Protein AF-A0A6N3DCJ9-F1 (afdb_monomer)

pLDDT: mean 93.28, std 9.02, range [49.03, 98.38]

Structure (mmCIF, N/CA/C/O backbone):
data_AF-A0A6N3DCJ9-F1
#
_entry.id   AF-A0A6N3DCJ9-F1
#
loop_
_atom_site.group_PDB
_atom_site.id
_atom_site.type_symbol
_atom_site.label_atom_id
_atom_site.label_alt_id
_atom_site.label_comp_id
_atom_site.label_asym_id
_atom_site.label_entity_id
_atom_site.label_seq_id
_atom_site.pdbx_PDB_ins_code
_atom_site.Cartn_x
_atom_site.Cartn_y
_atom_site.Cartn_z
_atom_site.occupancy
_atom_site.B_iso_or_equiv
_atom_site.auth_seq_id
_atom_site.auth_comp_id
_atom_site.auth_asym_id
_atom_site.auth_atom_id
_atom_site.pdbx_PDB_model_num
ATOM 1 N N . MET A 1 1 ? -47.185 6.872 58.550 1.00 67.00 1 MET A N 1
ATOM 2 C CA . MET A 1 1 ? -45.856 7.392 58.948 1.00 67.00 1 MET A CA 1
ATOM 3 C C . MET A 1 1 ? -44.742 6.360 58.768 1.00 67.00 1 MET A C 1
ATOM 5 O O . MET A 1 1 ? -44.148 6.366 57.705 1.00 67.00 1 MET A O 1
ATOM 9 N N . ALA A 1 2 ? -44.463 5.439 59.704 1.00 82.06 2 ALA A N 1
ATOM 10 C CA . ALA A 1 2 ? -43.315 4.518 59.557 1.00 82.06 2 ALA A CA 1
ATOM 11 C C . ALA A 1 2 ? -43.425 3.559 58.350 1.00 82.06 2 ALA A C 1
ATOM 13 O O . ALA A 1 2 ? -42.453 3.342 57.636 1.00 82.06 2 ALA A O 1
ATOM 14 N N . LEU A 1 3 ? -44.626 3.034 58.084 1.00 85.25 3 LEU A N 1
ATOM 15 C CA . LEU A 1 3 ? -44.875 2.132 56.952 1.00 85.25 3 LEU A CA 1
ATOM 16 C C . LEU A 1 3 ? -44.762 2.839 55.585 1.00 85.25 3 LEU A C 1
ATOM 18 O O . LEU A 1 3 ? -44.335 2.237 54.607 1.00 85.25 3 LEU A O 1
ATOM 22 N N . GLU A 1 4 ? -45.135 4.120 55.518 1.00 88.69 4 GLU A N 1
ATOM 23 C CA . GLU A 1 4 ? -44.999 4.939 54.303 1.00 88.69 4 GLU A CA 1
ATOM 24 C C . GLU A 1 4 ? -43.535 5.249 54.009 1.00 88.69 4 GLU A C 1
ATOM 26 O O . GLU A 1 4 ? -43.112 5.080 52.873 1.00 88.69 4 GLU A O 1
ATOM 31 N N . ALA A 1 5 ? -42.753 5.601 55.035 1.00 89.88 5 ALA A N 1
ATOM 32 C CA . ALA A 1 5 ? -41.320 5.835 54.889 1.00 89.88 5 ALA A CA 1
ATOM 33 C C . ALA A 1 5 ? -40.586 4.581 54.378 1.00 89.88 5 ALA A C 1
ATOM 35 O O . ALA A 1 5 ? -39.752 4.674 53.484 1.00 89.88 5 ALA A O 1
ATOM 36 N N . ILE A 1 6 ? -40.941 3.394 54.883 1.00 91.31 6 ILE A N 1
ATOM 37 C CA . ILE A 1 6 ? -40.380 2.119 54.403 1.00 91.31 6 ILE A CA 1
ATOM 38 C C . ILE A 1 6 ? -40.750 1.864 52.933 1.00 91.31 6 ILE A C 1
ATOM 40 O O . ILE A 1 6 ? -39.902 1.447 52.147 1.00 91.31 6 ILE A O 1
ATOM 44 N N . ASN A 1 7 ? -41.996 2.139 52.537 1.00 93.12 7 ASN A N 1
ATOM 45 C CA . ASN A 1 7 ? -42.428 1.979 51.146 1.00 93.12 7 ASN A CA 1
ATOM 46 C C . ASN A 1 7 ? -41.767 2.991 50.196 1.00 93.12 7 ASN A C 1
ATOM 48 O O . ASN A 1 7 ? -41.489 2.649 49.049 1.00 93.12 7 ASN A O 1
ATOM 52 N N . GLU A 1 8 ? -41.508 4.222 50.643 1.00 94.38 8 GLU A N 1
ATOM 53 C CA . GLU A 1 8 ? -40.744 5.199 49.860 1.00 94.38 8 GLU A CA 1
ATOM 54 C C . GLU A 1 8 ? -39.291 4.770 49.668 1.00 94.38 8 GLU A C 1
ATOM 56 O O . GLU A 1 8 ? -38.794 4.845 48.546 1.00 94.38 8 GLU A O 1
ATOM 61 N N . ILE A 1 9 ? -38.639 4.262 50.721 1.00 93.94 9 ILE A N 1
ATOM 62 C CA . ILE A 1 9 ? -37.274 3.725 50.632 1.00 93.94 9 ILE A CA 1
ATOM 63 C C . ILE A 1 9 ? -37.227 2.587 49.612 1.00 93.94 9 ILE A C 1
ATOM 65 O O . ILE A 1 9 ? -36.418 2.634 48.692 1.00 93.94 9 ILE A O 1
ATOM 69 N N . LYS A 1 10 ? -38.161 1.633 49.695 1.00 95.75 10 LYS A N 1
ATOM 70 C CA . LYS A 1 10 ? -38.212 0.505 48.760 1.00 95.75 10 LYS A CA 1
ATOM 71 C C . LYS A 1 10 ? -38.380 0.950 47.300 1.00 95.75 10 LYS A C 1
ATOM 73 O O . LYS A 1 10 ? -37.703 0.444 46.414 1.00 95.75 10 LYS A O 1
ATOM 78 N N . ARG A 1 11 ? -39.240 1.941 47.040 1.00 95.88 11 ARG A N 1
ATOM 79 C CA . ARG A 1 11 ? -39.413 2.518 45.691 1.00 95.88 11 ARG A CA 1
ATOM 80 C C . ARG A 1 11 ? -38.170 3.256 45.197 1.00 95.88 11 ARG A C 1
ATOM 82 O O . ARG A 1 11 ? -37.926 3.301 43.994 1.00 95.88 11 ARG A O 1
ATOM 89 N N . ALA A 1 12 ? -37.431 3.898 46.099 1.00 96.06 12 ALA A N 1
ATOM 90 C CA . ALA A 1 12 ? -36.182 4.566 45.759 1.00 96.06 12 ALA A CA 1
ATOM 91 C C . ALA A 1 12 ? -35.085 3.548 45.412 1.00 96.06 12 ALA A C 1
ATOM 93 O O . ALA A 1 12 ? -34.354 3.770 44.452 1.00 96.06 12 ALA A O 1
ATOM 94 N N . GLU A 1 13 ? -35.015 2.431 46.140 1.00 95.38 13 GLU A N 1
ATOM 95 C CA . GLU A 1 13 ? -34.107 1.315 45.850 1.00 95.38 13 GLU A CA 1
ATOM 96 C C . GLU A 1 13 ? -34.419 0.676 44.490 1.00 95.38 13 GLU A C 1
ATOM 98 O O . GLU A 1 13 ? -33.522 0.576 43.658 1.00 95.38 13 GLU A O 1
ATOM 103 N N . GLU A 1 14 ? -35.690 0.361 44.211 1.00 96.94 14 GLU A N 1
ATOM 104 C CA . GLU A 1 14 ? -36.120 -0.193 42.915 1.00 96.94 14 GLU A CA 1
ATOM 105 C C . GLU A 1 14 ? -35.749 0.738 41.745 1.00 96.94 14 GLU A C 1
ATOM 107 O O . GLU A 1 14 ? -35.182 0.298 40.747 1.00 96.94 14 GLU A O 1
ATOM 112 N N . LYS A 1 15 ? -35.977 2.052 41.887 1.00 96.94 15 LYS A N 1
ATOM 113 C CA . LYS A 1 15 ? -35.570 3.038 40.870 1.00 96.94 15 LYS A CA 1
ATOM 114 C C . LYS A 1 15 ? -34.059 3.148 40.705 1.00 96.94 15 LYS A C 1
ATOM 116 O O . LYS A 1 15 ? -33.583 3.395 39.599 1.00 96.94 15 LYS A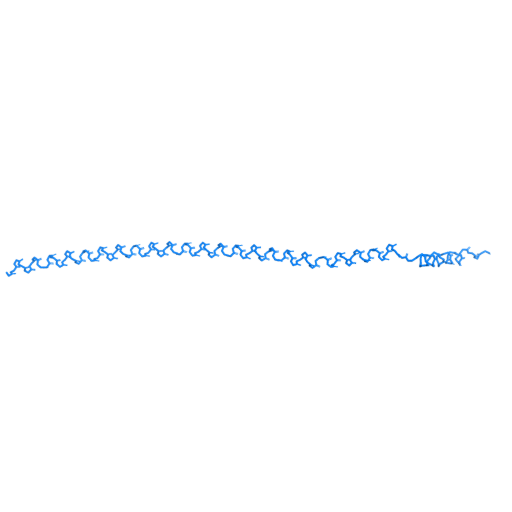 O 1
ATOM 121 N N . ALA A 1 16 ? -33.303 3.053 41.794 1.00 96.81 16 ALA A N 1
ATOM 122 C CA . ALA A 1 16 ? -31.849 3.091 41.722 1.00 96.81 16 ALA A CA 1
ATOM 123 C C . ALA A 1 16 ? -31.315 1.862 40.976 1.00 96.81 16 ALA A C 1
ATOM 125 O O . ALA A 1 16 ? -30.402 1.997 40.164 1.00 96.81 16 ALA A O 1
ATOM 126 N N . GLU A 1 17 ? -31.911 0.694 41.207 1.00 97.19 17 GLU A N 1
ATOM 127 C CA . GLU A 1 17 ? -31.547 -0.544 40.524 1.00 97.19 17 GLU A CA 1
ATOM 128 C C . GLU A 1 17 ? -31.880 -0.485 39.025 1.00 97.19 17 GLU A C 1
ATOM 130 O O . GLU A 1 17 ? -30.991 -0.726 38.208 1.00 97.19 17 GLU A O 1
ATOM 135 N N . GLU A 1 18 ? -33.075 -0.011 38.647 1.00 97.56 18 GLU A N 1
ATOM 136 C CA . GLU A 1 18 ? -33.428 0.247 37.238 1.00 97.56 18 GLU A CA 1
ATOM 137 C C . GLU A 1 18 ? -32.437 1.206 36.555 1.00 97.56 18 GLU A C 1
ATOM 139 O O . GLU A 1 18 ? -31.979 0.954 35.438 1.00 97.56 18 GLU A O 1
ATOM 144 N N . LEU A 1 19 ? -32.045 2.295 37.230 1.00 97.88 19 LEU A N 1
ATOM 145 C CA . LEU A 1 19 ? -31.070 3.247 36.687 1.00 97.88 19 LEU A CA 1
ATOM 146 C C . LEU A 1 19 ? -29.695 2.606 36.457 1.00 97.88 19 LEU A C 1
ATOM 148 O O . LEU A 1 19 ? -29.033 2.912 35.461 1.00 97.88 19 LEU A O 1
ATOM 152 N N . ILE A 1 20 ? -29.254 1.729 37.362 1.00 97.44 20 ILE A N 1
ATOM 153 C CA . ILE A 1 20 ? -27.981 1.011 37.233 1.00 97.44 20 ILE A CA 1
ATOM 154 C C . ILE A 1 20 ? -28.044 0.023 36.064 1.00 97.44 20 ILE A C 1
ATOM 156 O O . ILE A 1 20 ? -27.096 -0.045 35.271 1.00 97.44 20 ILE A O 1
ATOM 160 N N . GLU A 1 21 ? -29.145 -0.714 35.922 1.00 97.50 21 GLU A N 1
ATOM 161 C CA . GLU A 1 21 ? -29.343 -1.648 34.813 1.00 97.50 21 GLU A CA 1
ATOM 162 C C . GLU A 1 21 ? -29.350 -0.926 33.463 1.00 97.50 21 GLU A C 1
ATOM 164 O O . GLU A 1 21 ? -28.602 -1.308 32.556 1.00 97.50 21 GLU A O 1
ATOM 169 N N . GLU A 1 22 ? -30.109 0.167 33.341 1.00 97.56 22 GLU A N 1
ATOM 170 C CA . GLU A 1 22 ? -30.141 0.981 32.126 1.00 97.56 22 GLU A CA 1
ATOM 171 C C . GLU A 1 22 ? -28.768 1.555 31.773 1.00 97.56 22 GLU A C 1
ATOM 173 O O . GLU A 1 22 ? -28.346 1.497 30.613 1.00 97.56 22 GLU A O 1
ATOM 178 N N . ALA A 1 23 ? -28.058 2.122 32.752 1.00 97.69 23 ALA A N 1
ATOM 179 C CA . ALA A 1 23 ? -26.731 2.688 32.533 1.00 97.69 23 ALA A CA 1
ATOM 180 C C . ALA A 1 23 ? -25.743 1.610 32.067 1.00 97.69 23 ALA A C 1
ATOM 182 O O . ALA A 1 23 ? -24.964 1.831 31.136 1.00 97.69 23 ALA A O 1
ATOM 183 N N . THR A 1 24 ? -25.817 0.418 32.660 1.00 97.06 24 THR A N 1
ATOM 184 C CA . THR A 1 24 ? -24.973 -0.724 32.295 1.00 97.06 24 THR A CA 1
ATOM 185 C C . THR A 1 24 ? -25.291 -1.229 30.886 1.00 97.06 24 THR A C 1
ATOM 187 O O . THR A 1 24 ? -24.375 -1.543 30.121 1.00 97.06 24 THR A O 1
ATOM 190 N N . ALA A 1 25 ? -26.571 -1.291 30.510 1.00 97.75 25 ALA A N 1
ATOM 191 C CA . ALA A 1 25 ? -26.994 -1.674 29.166 1.00 97.75 25 ALA A CA 1
ATOM 192 C C . ALA A 1 25 ? -26.508 -0.664 28.114 1.00 97.75 25 ALA A C 1
ATOM 194 O O . ALA A 1 25 ? -25.871 -1.060 27.135 1.00 97.75 25 ALA A O 1
ATOM 195 N N . LYS A 1 26 ? -26.706 0.638 28.364 1.00 98.00 26 LYS A N 1
ATOM 196 C CA . LYS A 1 26 ? -26.231 1.722 27.487 1.00 98.00 26 LYS A CA 1
ATOM 197 C C . LYS A 1 26 ? -24.711 1.698 27.331 1.00 98.00 26 LYS A C 1
ATOM 199 O O . LYS A 1 26 ? -24.213 1.821 26.217 1.00 98.00 26 LYS A O 1
ATOM 204 N N . ALA A 1 27 ? -23.964 1.466 28.410 1.00 97.81 27 ALA A N 1
ATOM 205 C CA . ALA A 1 27 ? -22.508 1.352 28.344 1.00 97.81 27 ALA A CA 1
ATOM 206 C C . ALA A 1 27 ? -22.056 0.186 27.445 1.00 97.81 27 ALA A C 1
ATOM 208 O O . ALA A 1 27 ? -21.165 0.354 26.611 1.00 97.81 27 ALA A O 1
ATOM 209 N N . LYS A 1 28 ? -22.698 -0.985 27.562 1.00 97.94 28 LYS A N 1
ATOM 210 C CA . LYS A 1 28 ? -22.412 -2.143 26.695 1.00 97.94 28 LYS A C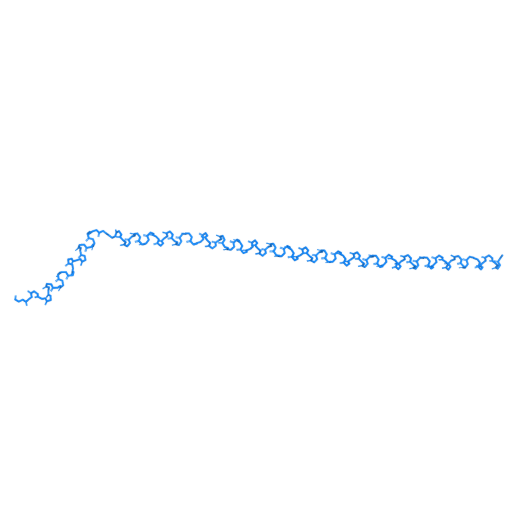A 1
ATOM 211 C C . LYS A 1 28 ? -22.725 -1.849 25.229 1.00 97.94 28 LYS A C 1
ATOM 213 O O . LYS A 1 28 ? -21.946 -2.224 24.355 1.00 97.94 28 LYS A O 1
ATOM 218 N N . GLU A 1 29 ? -23.837 -1.172 24.959 1.00 98.00 29 GLU A N 1
ATOM 219 C CA . GLU A 1 29 ? -24.215 -0.776 23.603 1.00 98.00 29 GLU A CA 1
ATOM 220 C C . GLU A 1 29 ? -23.214 0.217 23.000 1.00 98.00 29 GLU A C 1
ATOM 222 O O . GLU A 1 29 ? -22.757 0.023 21.874 1.00 98.00 29 GLU A O 1
ATOM 227 N N . MET A 1 30 ? -22.799 1.229 23.767 1.00 98.06 30 MET A N 1
ATOM 228 C CA . MET A 1 30 ? -21.782 2.192 23.340 1.00 98.06 30 MET A CA 1
ATOM 229 C C . MET A 1 30 ? -20.466 1.504 22.978 1.00 98.06 30 MET A C 1
ATOM 231 O O . MET A 1 30 ? -19.897 1.798 21.930 1.00 98.06 30 MET A O 1
ATOM 235 N N . LEU A 1 31 ? -20.002 0.559 23.803 1.00 97.75 31 LEU A N 1
ATOM 236 C CA . LEU A 1 31 ? -18.781 -0.203 23.526 1.00 97.75 31 LEU A CA 1
ATOM 237 C C . LEU A 1 31 ? -18.909 -1.045 22.254 1.00 97.75 31 LEU A C 1
ATOM 239 O O . LEU A 1 31 ? -17.998 -1.057 21.429 1.00 97.75 31 LEU A O 1
ATOM 243 N N . LYS A 1 32 ? -20.051 -1.713 22.065 1.00 97.94 32 LYS A N 1
ATOM 244 C CA . LYS A 1 32 ? -20.316 -2.495 20.853 1.00 97.94 32 LYS A CA 1
ATOM 245 C C . LYS A 1 32 ? -20.297 -1.610 19.606 1.00 97.94 32 LYS A C 1
ATOM 247 O O . LYS A 1 32 ? -19.642 -1.955 18.626 1.00 97.94 32 LYS A O 1
ATOM 252 N N . ASN A 1 33 ? -20.983 -0.470 19.650 1.00 97.88 33 ASN A N 1
ATOM 253 C CA . ASN A 1 33 ? -21.056 0.459 18.526 1.00 97.88 33 ASN A CA 1
ATOM 254 C C . ASN A 1 33 ? -19.687 1.073 18.213 1.00 97.88 33 ASN A C 1
ATOM 256 O O . ASN A 1 33 ? -19.318 1.161 17.045 1.00 97.88 33 ASN A O 1
ATOM 260 N N . ALA A 1 34 ? -18.907 1.424 19.239 1.00 98.06 34 ALA A N 1
ATOM 261 C CA . ALA A 1 34 ? -17.540 1.904 19.067 1.00 98.06 34 ALA A CA 1
ATOM 262 C C . ALA A 1 34 ? -16.641 0.845 18.408 1.00 98.06 34 ALA A C 1
ATOM 264 O O . ALA A 1 34 ? -15.864 1.180 17.518 1.00 98.06 34 ALA A O 1
ATOM 265 N N . ASN A 1 35 ? -16.777 -0.431 18.787 1.00 97.44 35 ASN A N 1
ATOM 266 C CA . ASN A 1 35 ? -16.003 -1.507 18.170 1.00 97.44 35 ASN A CA 1
ATOM 267 C C . ASN A 1 35 ? -16.369 -1.699 16.691 1.00 97.44 35 ASN A C 1
ATOM 269 O O . ASN A 1 35 ? -15.482 -1.775 15.849 1.00 97.44 35 ASN A O 1
ATOM 273 N N . ILE A 1 36 ? -17.666 -1.693 16.363 1.00 97.94 36 ILE A N 1
ATOM 274 C CA . ILE A 1 36 ? -18.141 -1.785 14.972 1.00 97.94 36 ILE A CA 1
ATOM 275 C C . ILE A 1 36 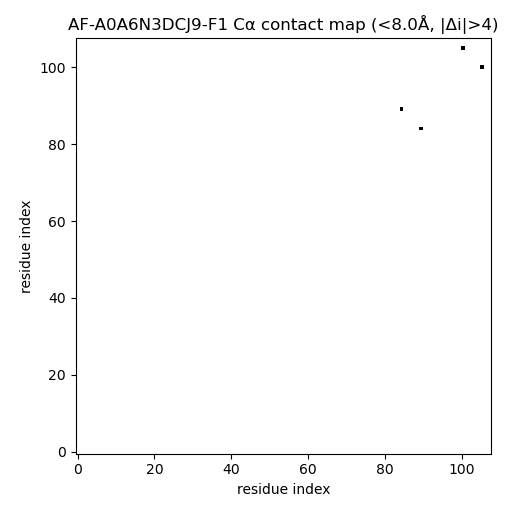? -17.610 -0.613 14.136 1.00 97.94 36 ILE A C 1
ATOM 277 O O . ILE A 1 36 ? -17.098 -0.822 13.041 1.00 97.94 36 ILE A O 1
ATOM 281 N N . GLN A 1 37 ? -17.695 0.616 14.654 1.00 97.88 37 GLN A N 1
ATOM 282 C CA . GLN A 1 37 ? -17.168 1.797 13.963 1.00 97.88 37 GLN A CA 1
ATOM 283 C C . GLN A 1 37 ? -15.654 1.713 13.768 1.00 97.88 37 GLN A C 1
ATOM 285 O O . GLN A 1 37 ? -15.152 2.067 12.706 1.00 97.88 37 GLN A O 1
ATOM 290 N N . SER A 1 38 ? -14.924 1.216 14.768 1.00 97.56 38 SER A N 1
ATOM 291 C CA . SER A 1 38 ? -13.479 1.024 14.665 1.00 97.56 38 SER A CA 1
ATOM 292 C C . SER A 1 38 ? -13.105 0.004 13.587 1.00 97.56 38 SER A C 1
ATOM 294 O O . SER A 1 38 ? -12.146 0.228 12.853 1.00 97.56 38 SER A O 1
ATOM 296 N N . GLU A 1 39 ? -13.825 -1.114 13.493 1.00 97.69 39 GLU A N 1
ATOM 297 C CA . GLU A 1 39 ? -13.584 -2.144 12.474 1.00 97.69 39 GLU A CA 1
ATOM 298 C C . GLU A 1 39 ? -13.910 -1.643 11.060 1.00 97.69 39 GLU A C 1
ATOM 300 O O . GLU A 1 39 ? -13.149 -1.900 10.122 1.00 97.69 39 GLU A O 1
ATOM 305 N N . ASP A 1 40 ? -14.999 -0.888 10.907 1.00 98.06 40 ASP A N 1
ATOM 306 C CA . ASP A 1 40 ? -15.399 -0.281 9.634 1.00 98.06 40 ASP A CA 1
ATOM 307 C C . ASP A 1 40 ? -14.378 0.766 9.158 1.00 98.06 40 ASP A C 1
ATOM 309 O O . ASP A 1 40 ? -13.894 0.704 8.027 1.00 98.06 40 ASP A O 1
ATOM 313 N N . GLU A 1 41 ? -13.961 1.681 10.038 1.00 98.19 41 GLU A N 1
ATOM 314 C CA . GLU A 1 41 ? -12.940 2.683 9.708 1.00 98.19 41 GLU A CA 1
ATOM 315 C C . GLU A 1 41 ? -11.580 2.046 9.412 1.00 98.19 41 GLU A C 1
ATOM 317 O O . GLU A 1 41 ? -10.909 2.430 8.452 1.00 98.19 41 GLU A O 1
ATOM 322 N N . TYR A 1 42 ? -11.185 1.016 10.167 1.00 98.00 42 TYR A N 1
ATOM 323 C CA . TYR A 1 42 ? -9.977 0.255 9.859 1.00 98.00 42 TYR A CA 1
ATOM 324 C C . TYR A 1 42 ? -10.045 -0.363 8.456 1.00 98.00 42 TYR A C 1
ATOM 326 O O . TYR A 1 42 ? -9.106 -0.224 7.668 1.00 98.00 42 TYR A O 1
ATOM 334 N N . SER A 1 43 ? -11.171 -0.992 8.114 1.00 98.06 43 SER A N 1
ATOM 335 C CA . SER A 1 43 ? -11.371 -1.622 6.806 1.00 98.06 43 SER A CA 1
ATOM 336 C C . SER A 1 43 ? -11.306 -0.593 5.672 1.00 98.06 43 SER A C 1
ATOM 338 O O . SER A 1 43 ? -10.558 -0.789 4.711 1.00 98.06 43 SER A O 1
ATOM 340 N N . LYS A 1 44 ? -11.969 0.561 5.825 1.00 98.25 44 LYS A N 1
ATOM 341 C CA . LYS A 1 44 ? -11.906 1.679 4.866 1.00 98.25 44 LYS A CA 1
ATOM 342 C C . LYS A 1 44 ? -10.488 2.202 4.656 1.00 98.25 44 LYS A C 1
ATOM 344 O O . LYS A 1 44 ? -10.098 2.492 3.522 1.00 98.25 44 LYS A O 1
ATOM 349 N N . ILE A 1 45 ? -9.697 2.325 5.725 1.00 98.38 45 ILE A N 1
ATOM 350 C CA . ILE A 1 45 ? -8.297 2.761 5.629 1.00 98.38 45 ILE A CA 1
ATOM 351 C C . ILE A 1 45 ? -7.495 1.771 4.779 1.00 98.38 45 ILE A C 1
ATOM 353 O O . ILE A 1 45 ? -6.753 2.189 3.887 1.00 98.38 45 ILE A O 1
ATOM 357 N N . ILE A 1 46 ? -7.665 0.467 5.014 1.00 98.19 46 ILE A N 1
ATOM 358 C CA . ILE A 1 46 ? -6.971 -0.581 4.257 1.00 98.19 46 ILE A CA 1
ATOM 359 C C . ILE A 1 46 ? -7.400 -0.587 2.783 1.00 98.19 46 ILE A C 1
ATOM 361 O O . ILE A 1 46 ? -6.549 -0.673 1.894 1.00 98.19 46 ILE A O 1
ATOM 365 N N . GLU A 1 47 ? -8.693 -0.459 2.494 1.00 98.06 47 GLU A N 1
ATOM 366 C CA . GLU A 1 47 ? -9.214 -0.388 1.122 1.00 98.06 47 GLU A CA 1
ATOM 367 C C . GLU A 1 47 ? -8.699 0.841 0.366 1.00 98.06 47 GLU A C 1
ATOM 369 O O . GLU A 1 47 ? -8.234 0.730 -0.775 1.00 98.06 47 GLU A O 1
ATOM 374 N N . SER A 1 48 ? -8.708 2.005 1.017 1.00 97.81 48 SER A N 1
ATOM 375 C CA . SER A 1 48 ? -8.180 3.251 0.458 1.00 97.81 48 SER A CA 1
ATOM 376 C C . SER A 1 48 ? -6.678 3.150 0.185 1.00 97.81 48 SER A C 1
ATOM 378 O O . SER A 1 48 ? -6.210 3.495 -0.904 1.00 97.81 48 SER A O 1
ATOM 380 N N . ALA A 1 49 ? -5.912 2.585 1.125 1.00 98.00 49 ALA A N 1
ATOM 381 C CA . ALA A 1 49 ? -4.479 2.365 0.957 1.00 98.00 49 ALA A CA 1
ATOM 382 C C . ALA A 1 49 ? -4.174 1.413 -0.212 1.00 98.00 49 ALA A C 1
ATOM 384 O O . ALA A 1 49 ? -3.293 1.695 -1.028 1.00 98.00 49 ALA A O 1
ATOM 385 N N . ASN A 1 50 ? -4.921 0.312 -0.338 1.00 97.75 50 ASN A N 1
ATOM 386 C CA . ASN A 1 50 ? -4.775 -0.621 -1.455 1.00 97.75 50 ASN A CA 1
ATOM 387 C C . ASN A 1 50 ? -5.120 0.032 -2.798 1.00 97.75 50 ASN A C 1
ATOM 389 O O . ASN A 1 50 ? -4.373 -0.140 -3.762 1.00 97.75 50 ASN A O 1
ATOM 393 N N . SER A 1 51 ? -6.202 0.809 -2.856 1.00 98.00 51 SER A N 1
ATOM 394 C CA . SER A 1 51 ? -6.604 1.533 -4.068 1.00 98.00 51 SER A CA 1
ATOM 395 C C . SER A 1 51 ? -5.521 2.517 -4.502 1.00 98.00 51 SER A C 1
ATOM 397 O O . SER A 1 51 ? -5.088 2.503 -5.654 1.00 98.00 51 SER A O 1
ATOM 399 N N . LYS A 1 52 ? -4.990 3.294 -3.553 1.00 98.06 52 LYS A N 1
ATOM 400 C CA . LYS A 1 52 ? -3.918 4.255 -3.821 1.00 98.06 52 LYS A CA 1
ATOM 401 C C . LYS A 1 52 ? -2.616 3.578 -4.246 1.00 98.06 52 LYS A C 1
ATOM 403 O O . LYS A 1 52 ? -1.913 4.095 -5.113 1.00 98.06 52 LYS A O 1
ATOM 408 N N . ARG A 1 53 ? -2.299 2.403 -3.689 1.00 97.81 53 ARG A N 1
ATOM 409 C CA . ARG A 1 53 ? -1.158 1.588 -4.135 1.00 97.81 53 ARG A CA 1
ATOM 410 C C . ARG A 1 53 ? -1.309 1.193 -5.602 1.00 97.81 53 ARG A C 1
ATOM 412 O O . ARG A 1 53 ? -0.364 1.361 -6.364 1.00 97.81 53 ARG A O 1
ATOM 419 N N . VAL A 1 54 ? -2.474 0.672 -5.989 1.00 98.12 54 VAL A N 1
ATOM 420 C CA . VAL A 1 54 ? -2.742 0.249 -7.374 1.00 98.12 54 VAL A CA 1
ATOM 421 C C . VAL A 1 54 ? -2.643 1.435 -8.331 1.00 98.12 54 VAL A C 1
ATOM 423 O O . VAL A 1 54 ? -1.968 1.332 -9.350 1.00 98.12 54 VAL A O 1
ATOM 426 N N . GLU A 1 55 ? -3.243 2.572 -7.978 1.00 98.19 55 GLU A N 1
ATOM 427 C CA . GLU A 1 55 ? -3.145 3.807 -8.764 1.00 98.19 55 GLU A CA 1
ATOM 428 C C . GLU A 1 55 ? -1.689 4.268 -8.928 1.00 98.19 55 GLU A C 1
ATOM 430 O O . GLU A 1 55 ? -1.259 4.581 -10.035 1.00 98.19 55 GLU A O 1
ATOM 435 N N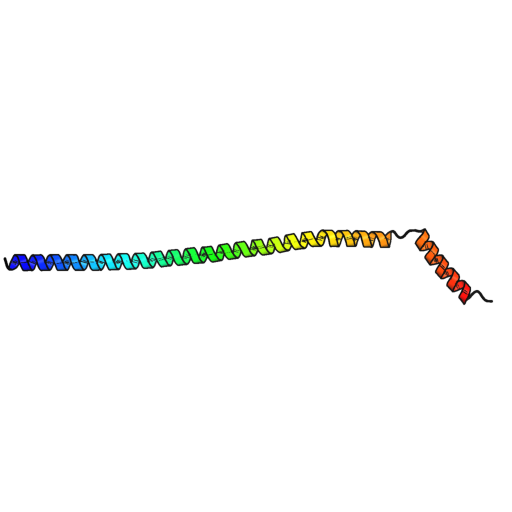 . THR A 1 56 ? -0.905 4.243 -7.846 1.00 98.25 56 THR A N 1
ATOM 436 C CA . THR A 1 56 ? 0.511 4.643 -7.874 1.00 98.25 56 THR A CA 1
ATOM 437 C C . THR A 1 56 ? 1.337 3.743 -8.791 1.00 98.25 56 THR A C 1
ATOM 439 O O . THR A 1 56 ? 2.138 4.248 -9.573 1.00 98.25 56 THR A O 1
ATOM 442 N N . ILE A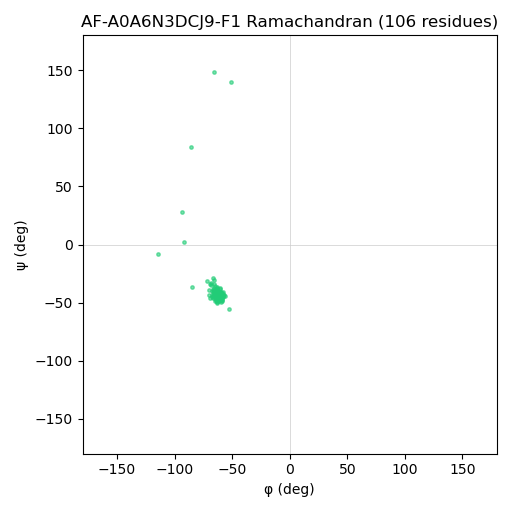 1 57 ? 1.138 2.421 -8.721 1.00 98.00 57 ILE A N 1
ATOM 443 C CA . ILE A 1 57 ? 1.844 1.460 -9.582 1.00 98.00 57 ILE A CA 1
ATOM 444 C C . ILE A 1 57 ? 1.472 1.694 -11.044 1.00 98.00 57 ILE A C 1
ATOM 446 O O . ILE A 1 57 ? 2.359 1.843 -11.878 1.00 98.00 57 ILE A O 1
ATOM 450 N N . LYS A 1 58 ? 0.173 1.794 -11.340 1.00 98.19 58 LYS A N 1
ATOM 451 C CA . LYS A 1 58 ? -0.310 2.018 -12.702 1.00 98.19 58 LYS A CA 1
ATOM 452 C C . LYS A 1 58 ? 0.255 3.309 -13.292 1.00 98.19 58 LYS A C 1
ATOM 454 O O . LYS A 1 58 ? 0.713 3.314 -14.428 1.00 98.19 58 LYS A O 1
ATOM 459 N N . LYS A 1 59 ? 0.277 4.387 -12.506 1.00 98.12 59 LYS A N 1
ATOM 460 C CA . LYS A 1 59 ? 0.868 5.654 -12.934 1.00 98.12 59 LYS A CA 1
ATOM 461 C C . LYS A 1 59 ? 2.364 5.515 -13.226 1.00 98.12 59 LYS A C 1
ATOM 463 O O . LYS A 1 59 ? 2.820 6.001 -14.250 1.00 98.12 59 LYS A O 1
ATOM 468 N N . ALA A 1 60 ? 3.114 4.819 -12.372 1.00 98.12 60 ALA A N 1
ATOM 469 C CA . ALA A 1 60 ? 4.537 4.584 -12.605 1.00 98.12 60 ALA A CA 1
ATOM 470 C C . ALA A 1 60 ? 4.798 3.756 -13.880 1.00 98.12 60 ALA A C 1
ATOM 472 O O . ALA A 1 60 ? 5.759 4.023 -14.598 1.00 98.12 60 ALA A O 1
ATOM 473 N N . GLU A 1 61 ? 3.941 2.776 -14.185 1.00 98.12 61 GLU A N 1
ATOM 474 C CA . GLU A 1 61 ? 4.006 2.012 -15.437 1.00 98.12 61 GLU A CA 1
ATOM 475 C C . GLU A 1 61 ? 3.697 2.888 -16.659 1.00 98.12 61 GLU A C 1
ATOM 477 O O . GLU A 1 61 ? 4.400 2.814 -17.666 1.00 98.12 61 GLU A O 1
ATOM 482 N N . GLU A 1 62 ? 2.664 3.729 -16.586 1.00 97.94 62 GLU A N 1
ATOM 483 C CA . GLU A 1 62 ? 2.300 4.669 -17.653 1.00 97.94 62 GLU A CA 1
ATOM 484 C C . GLU A 1 62 ? 3.414 5.694 -17.910 1.00 97.94 62 GLU A C 1
ATOM 486 O O . GLU A 1 62 ? 3.815 5.881 -19.061 1.00 97.94 62 GLU A O 1
ATOM 491 N N . ASP A 1 63 ? 3.962 6.288 -16.847 1.00 97.62 63 ASP A N 1
ATOM 492 C CA . ASP A 1 63 ? 5.072 7.240 -16.918 1.00 97.62 63 ASP A CA 1
ATOM 493 C C . ASP A 1 63 ? 6.315 6.567 -17.528 1.00 97.62 63 ASP A C 1
ATOM 495 O O . ASP A 1 63 ? 6.893 7.076 -18.490 1.00 97.62 63 ASP A O 1
ATOM 499 N N . GLY A 1 64 ? 6.672 5.367 -17.056 1.00 97.94 64 GLY A N 1
ATOM 500 C CA . GLY A 1 64 ? 7.804 4.602 -17.585 1.00 97.94 64 GLY A CA 1
ATOM 501 C C . GLY A 1 64 ? 7.644 4.234 -19.063 1.00 97.94 64 GLY A C 1
ATOM 502 O O . GLY A 1 64 ? 8.592 4.351 -19.842 1.00 97.94 64 GLY A O 1
ATOM 503 N N . ASN A 1 65 ? 6.438 3.848 -19.487 1.00 97.31 65 ASN A N 1
ATOM 504 C CA . ASN A 1 65 ? 6.148 3.593 -20.898 1.00 97.31 65 ASN A CA 1
ATOM 505 C C . ASN A 1 65 ? 6.252 4.873 -21.735 1.00 97.31 65 ASN A C 1
ATOM 507 O O . ASN A 1 65 ? 6.824 4.847 -22.825 1.00 97.31 65 ASN A O 1
ATOM 511 N N . SER A 1 66 ? 5.747 5.999 -21.226 1.00 97.62 66 SER A N 1
ATOM 512 C CA . SER A 1 66 ? 5.842 7.291 -21.908 1.00 97.62 66 SER A CA 1
ATOM 513 C C . SER A 1 66 ? 7.291 7.751 -22.074 1.00 97.62 66 SER A C 1
ATOM 515 O O . SER A 1 66 ? 7.629 8.321 -23.110 1.00 97.62 66 SER A O 1
ATOM 517 N N . GLU A 1 67 ? 8.156 7.504 -21.089 1.00 97.44 67 GLU A N 1
ATOM 518 C CA . GLU A 1 67 ? 9.590 7.795 -21.184 1.00 97.44 67 GLU A CA 1
ATOM 519 C C . GLU A 1 67 ? 10.325 6.836 -22.132 1.00 97.44 67 GLU A C 1
ATOM 521 O O . GLU A 1 67 ? 11.272 7.237 -22.811 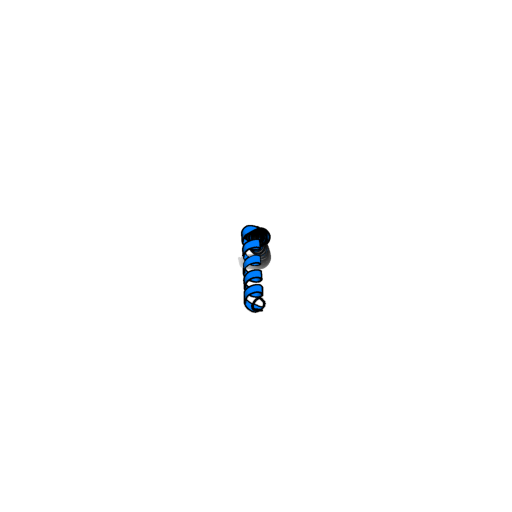1.00 97.44 67 GLU A O 1
ATOM 526 N N . ALA A 1 68 ? 9.874 5.584 -22.238 1.00 97.56 68 ALA A N 1
ATOM 527 C CA . ALA A 1 68 ? 10.463 4.601 -23.142 1.00 97.56 68 ALA A CA 1
ATOM 528 C C . ALA A 1 68 ? 10.200 4.916 -24.626 1.00 97.56 68 ALA A C 1
ATOM 530 O O . ALA A 1 68 ? 11.069 4.669 -25.464 1.00 97.56 68 ALA A O 1
ATOM 531 N N . VAL A 1 69 ? 9.041 5.491 -24.968 1.00 97.69 69 VAL A N 1
ATOM 532 C CA . VAL A 1 69 ? 8.671 5.841 -26.356 1.00 97.69 69 VAL A CA 1
ATOM 533 C C . VAL A 1 69 ? 9.735 6.687 -27.079 1.00 97.69 69 VAL A C 1
ATOM 535 O O . VAL A 1 69 ? 10.196 6.258 -28.141 1.00 97.69 69 VAL A O 1
ATOM 538 N N . PRO A 1 70 ? 10.181 7.852 -26.565 1.00 96.94 70 PRO A N 1
ATOM 539 C CA . PRO A 1 70 ? 11.196 8.655 -27.246 1.00 96.94 70 PRO A CA 1
ATOM 540 C C . PRO A 1 70 ? 12.560 7.956 -27.314 1.00 96.94 70 PRO A C 1
ATOM 542 O O . PRO A 1 70 ? 13.295 8.163 -28.277 1.00 96.94 70 PRO A O 1
ATOM 545 N N . ILE A 1 71 ? 12.900 7.108 -26.336 1.00 97.69 71 ILE A N 1
ATOM 546 C CA . ILE A 1 71 ? 14.146 6.324 -26.352 1.00 97.69 71 ILE A CA 1
ATOM 547 C C . ILE A 1 71 ? 14.125 5.330 -27.517 1.00 97.69 71 ILE A C 1
ATOM 549 O O . ILE A 1 71 ? 15.095 5.249 -28.272 1.00 97.69 71 ILE A O 1
ATOM 553 N N . LEU A 1 72 ? 13.014 4.609 -27.687 1.00 97.12 72 LEU A N 1
ATOM 554 C CA . LEU A 1 72 ? 12.835 3.663 -28.787 1.00 97.12 72 LEU A CA 1
ATOM 555 C C . LEU A 1 72 ? 12.852 4.376 -30.140 1.00 97.12 72 LEU A C 1
ATOM 557 O O . LEU A 1 72 ? 13.618 3.979 -31.014 1.00 97.12 72 LEU A O 1
ATOM 561 N N . SER A 1 73 ? 12.101 5.473 -30.279 1.00 97.12 73 SER A N 1
ATOM 562 C CA . SER A 1 73 ? 12.075 6.277 -31.510 1.00 97.12 73 SER A CA 1
ATOM 563 C C . SER A 1 73 ? 13.471 6.774 -31.892 1.00 97.12 73 SER A C 1
ATOM 565 O O . SER A 1 73 ? 13.876 6.678 -33.048 1.00 97.12 73 SER A O 1
ATOM 567 N N . LYS A 1 74 ? 14.248 7.260 -30.916 1.00 97.50 74 LYS A N 1
ATOM 568 C CA . LYS A 1 74 ? 15.629 7.691 -31.149 1.00 97.50 74 LYS A CA 1
ATOM 569 C C . LYS A 1 74 ? 16.521 6.525 -31.581 1.00 97.50 74 LYS A C 1
ATOM 571 O O . LYS A 1 74 ? 17.312 6.669 -32.509 1.00 97.50 74 LYS A O 1
ATOM 576 N N . GLY A 1 75 ? 16.385 5.365 -30.939 1.00 96.94 75 GLY A N 1
ATOM 577 C CA . GLY A 1 75 ? 17.118 4.161 -31.327 1.00 96.94 75 GLY A CA 1
ATOM 578 C C . GLY A 1 75 ? 16.809 3.724 -32.763 1.00 96.94 75 GLY A C 1
ATOM 579 O O . GLY A 1 75 ? 17.718 3.366 -33.512 1.00 96.94 75 GLY A O 1
ATOM 580 N N . GLU A 1 76 ? 15.546 3.802 -33.181 1.00 96.75 76 GLU A N 1
ATOM 581 C CA . GLU A 1 76 ? 15.130 3.511 -34.556 1.00 96.75 76 GLU A CA 1
ATOM 582 C C . GLU A 1 76 ? 15.756 4.483 -35.567 1.00 96.75 76 GLU A C 1
ATOM 584 O O . GLU A 1 76 ? 16.282 4.043 -36.595 1.00 96.75 76 GLU A O 1
ATOM 589 N N . GLU A 1 77 ? 15.775 5.783 -35.260 1.00 96.69 77 GLU A N 1
ATOM 590 C CA . GLU A 1 77 ? 16.427 6.808 -36.086 1.00 96.69 77 GLU A CA 1
ATOM 591 C C . GLU A 1 77 ? 17.942 6.585 -36.215 1.00 96.69 77 GLU A C 1
ATOM 593 O O . GLU A 1 77 ? 18.507 6.696 -37.311 1.00 96.69 77 GLU A O 1
ATOM 598 N N . GLU A 1 78 ? 18.615 6.233 -35.118 1.00 96.12 78 GLU A N 1
ATOM 599 C CA . GLU A 1 78 ? 20.047 5.924 -35.110 1.00 96.12 78 GLU A CA 1
ATOM 600 C C . GLU A 1 78 ? 20.354 4.691 -35.972 1.00 96.12 78 GLU A C 1
ATOM 602 O O . GLU A 1 78 ? 21.250 4.723 -36.824 1.00 96.12 78 GLU A O 1
ATOM 607 N N . VAL A 1 79 ? 19.566 3.618 -35.831 1.00 95.75 79 VAL A N 1
ATOM 608 C CA . VAL A 1 79 ? 19.696 2.409 -36.659 1.00 95.75 79 VAL A CA 1
ATOM 609 C C . VAL A 1 79 ? 19.456 2.724 -38.134 1.00 95.75 79 VAL A C 1
ATOM 611 O O . VAL A 1 79 ? 20.215 2.261 -38.994 1.00 95.75 79 VAL A O 1
ATOM 614 N N . ALA A 1 80 ? 18.426 3.511 -38.449 1.00 95.31 80 ALA A N 1
ATOM 615 C CA . ALA A 1 80 ? 18.140 3.933 -39.815 1.00 95.31 80 ALA A CA 1
ATOM 616 C C . ALA A 1 80 ? 19.308 4.739 -40.402 1.00 95.31 80 ALA A C 1
ATOM 618 O O . ALA A 1 80 ? 19.715 4.488 -41.536 1.00 95.31 80 ALA A O 1
ATOM 619 N N . SER A 1 81 ? 19.902 5.638 -39.618 1.00 92.94 81 SER A N 1
ATOM 620 C CA . SER A 1 81 ? 21.054 6.452 -40.027 1.00 92.94 81 SER A CA 1
ATOM 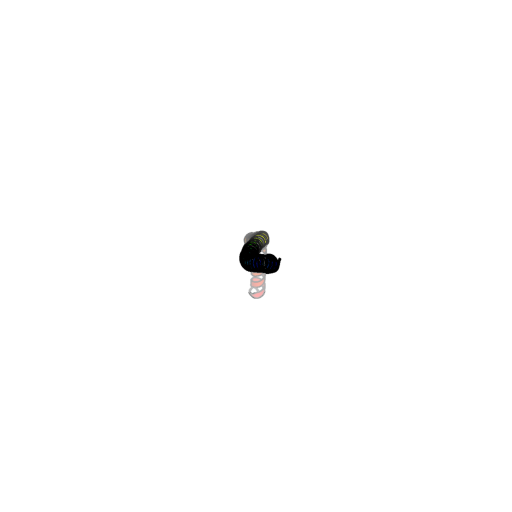621 C C . SER A 1 81 ? 22.293 5.607 -40.333 1.00 92.94 81 SER A C 1
ATOM 623 O O . SER A 1 81 ? 23.003 5.877 -41.303 1.00 92.94 81 SER A O 1
ATOM 625 N N . ILE A 1 82 ? 22.538 4.551 -39.551 1.00 90.62 82 ILE A N 1
ATOM 626 C CA . ILE A 1 82 ? 23.638 3.605 -39.792 1.00 90.62 82 ILE A CA 1
ATOM 627 C C . ILE A 1 82 ? 23.393 2.795 -41.072 1.00 90.62 82 ILE A C 1
ATOM 629 O O . ILE A 1 82 ? 24.296 2.643 -41.896 1.00 90.62 82 ILE A O 1
ATOM 633 N N . LYS A 1 83 ? 22.172 2.282 -41.269 1.00 91.19 83 LYS A N 1
ATOM 634 C CA . LYS A 1 83 ? 21.821 1.488 -42.460 1.00 91.19 83 LYS A CA 1
ATOM 635 C C . LYS A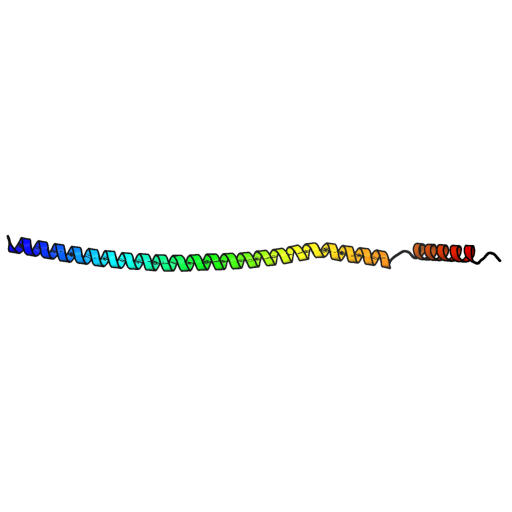 1 83 ? 21.858 2.323 -43.741 1.00 91.19 83 LYS A C 1
ATOM 637 O O . LYS A 1 83 ? 22.330 1.848 -44.772 1.00 91.19 83 LYS A O 1
ATOM 642 N N . ASN A 1 84 ? 21.421 3.576 -43.659 1.00 91.38 84 ASN A N 1
ATOM 643 C CA . ASN A 1 84 ? 21.302 4.491 -44.792 1.00 91.38 84 ASN A CA 1
ATOM 644 C C . ASN A 1 84 ? 22.539 5.381 -44.988 1.00 91.38 84 ASN A C 1
ATOM 646 O O . ASN A 1 84 ? 22.429 6.483 -45.527 1.00 91.38 84 ASN A O 1
ATOM 650 N N . VAL A 1 85 ? 23.732 4.922 -44.586 1.00 90.06 85 VAL A N 1
ATOM 651 C CA . VAL A 1 85 ? 24.991 5.602 -44.937 1.00 90.06 85 VAL A CA 1
ATOM 652 C C . VAL A 1 85 ? 25.034 5.858 -46.450 1.00 90.06 85 VAL A C 1
ATOM 654 O O . VAL A 1 85 ? 24.606 5.017 -47.241 1.00 90.06 85 VAL A O 1
ATOM 657 N N . SER A 1 86 ? 25.529 7.024 -46.871 1.00 89.50 86 SER A N 1
ATOM 658 C CA . SER A 1 86 ? 25.564 7.371 -48.293 1.00 89.50 86 SER A CA 1
ATOM 659 C C . SER A 1 86 ? 26.500 6.455 -49.080 1.00 89.50 86 SER A C 1
ATOM 661 O O . SER A 1 86 ? 27.523 5.981 -48.575 1.00 89.50 86 SER A O 1
ATOM 663 N N . GLU A 1 87 ? 26.161 6.223 -50.345 1.00 88.50 87 GLU A N 1
ATOM 664 C CA . GLU A 1 87 ? 26.990 5.424 -51.245 1.00 88.50 87 GLU A CA 1
ATOM 665 C C . GLU A 1 87 ? 28.380 6.041 -51.426 1.00 88.50 87 GLU A C 1
ATOM 667 O O . GLU A 1 87 ? 29.372 5.325 -51.359 1.00 88.50 87 GLU A O 1
ATOM 672 N N . ASP A 1 88 ? 28.469 7.371 -51.482 1.00 91.25 88 ASP A N 1
ATOM 673 C CA . ASP A 1 88 ? 29.744 8.090 -51.533 1.00 91.25 88 ASP A CA 1
ATOM 674 C C . ASP A 1 88 ? 30.648 7.780 -50.335 1.00 91.25 88 ASP A C 1
ATOM 676 O O . ASP A 1 88 ? 31.846 7.554 -50.498 1.00 91.25 88 ASP A O 1
ATOM 680 N N . LYS A 1 89 ? 30.086 7.722 -49.117 1.00 91.12 89 LYS A N 1
ATOM 681 C CA . LYS A 1 89 ? 30.850 7.364 -47.911 1.00 91.12 89 LYS A CA 1
ATOM 682 C C . LYS A 1 89 ? 31.329 5.916 -47.970 1.00 91.12 89 LYS A C 1
ATOM 684 O O . LYS A 1 89 ? 32.465 5.646 -47.583 1.00 91.12 89 LYS A O 1
ATOM 689 N N . ARG A 1 90 ? 30.493 5.000 -48.473 1.00 90.69 90 ARG A N 1
ATOM 690 C CA . ARG A 1 90 ? 30.880 3.596 -48.685 1.00 90.69 90 ARG A CA 1
ATOM 691 C C . ARG A 1 90 ? 32.005 3.479 -49.711 1.00 90.69 90 ARG A C 1
ATOM 693 O O . ARG A 1 90 ? 33.024 2.863 -49.419 1.00 90.69 90 ARG A O 1
ATOM 700 N N . ASN A 1 91 ? 31.849 4.111 -50.868 1.00 93.00 91 ASN A N 1
ATOM 701 C CA . ASN A 1 91 ? 32.820 4.067 -51.959 1.00 93.00 91 ASN A CA 1
ATOM 702 C C . ASN A 1 91 ? 34.155 4.696 -51.547 1.00 93.00 91 ASN A C 1
ATOM 704 O O . ASN A 1 91 ? 35.211 4.133 -51.824 1.00 93.00 91 ASN A O 1
ATOM 708 N N . ASN A 1 92 ? 34.125 5.805 -50.804 1.00 94.19 92 ASN A N 1
ATOM 709 C CA . ASN A 1 92 ? 35.332 6.405 -50.242 1.00 94.19 92 ASN A CA 1
ATOM 710 C C . ASN A 1 92 ? 36.042 5.448 -49.265 1.00 94.19 92 ASN A C 1
ATOM 712 O O . ASN A 1 92 ? 37.246 5.227 -49.378 1.00 94.19 92 ASN A O 1
ATOM 716 N N . ALA A 1 93 ? 35.302 4.805 -48.354 1.00 91.44 93 ALA A N 1
ATOM 717 C CA . ALA A 1 93 ? 35.881 3.821 -47.439 1.00 91.44 93 ALA A CA 1
ATOM 718 C C . ALA A 1 93 ? 36.518 2.630 -48.181 1.00 91.44 93 ALA A C 1
ATOM 720 O O . ALA A 1 93 ? 37.617 2.204 -47.823 1.00 91.44 93 ALA A O 1
ATOM 721 N N . ILE A 1 94 ? 35.871 2.131 -49.241 1.00 93.00 94 ILE A N 1
ATOM 722 C CA . ILE A 1 94 ? 36.415 1.071 -50.104 1.00 93.00 94 ILE A CA 1
ATOM 723 C C . ILE A 1 94 ? 37.713 1.538 -50.773 1.00 93.00 94 ILE A C 1
ATOM 725 O O . ILE A 1 94 ? 38.724 0.840 -50.686 1.00 93.00 94 ILE A O 1
ATOM 729 N N . ASN A 1 95 ? 37.723 2.729 -51.376 1.00 93.31 95 ASN A N 1
ATOM 730 C CA . ASN A 1 95 ? 38.904 3.275 -52.048 1.00 93.31 95 ASN A CA 1
ATOM 731 C C . ASN A 1 95 ? 40.091 3.442 -51.090 1.00 93.31 95 ASN A C 1
ATOM 733 O O . ASN A 1 95 ? 41.207 3.063 -51.434 1.00 93.31 95 ASN A O 1
ATOM 737 N N . LEU A 1 96 ? 39.857 3.912 -49.861 1.00 92.75 96 LEU A N 1
ATOM 738 C CA . LEU A 1 96 ? 40.902 4.012 -48.835 1.00 92.75 96 LEU A CA 1
ATOM 739 C C . LEU A 1 96 ? 41.522 2.649 -48.489 1.00 92.75 96 LEU A C 1
ATOM 741 O O . LEU A 1 96 ? 42.731 2.555 -48.260 1.00 92.75 96 LEU A O 1
ATOM 745 N N . ILE A 1 97 ? 40.713 1.586 -48.445 1.00 89.94 97 ILE A N 1
ATOM 746 C CA . ILE A 1 97 ? 41.200 0.221 -48.210 1.00 89.94 97 ILE A CA 1
ATOM 747 C C . ILE A 1 97 ? 42.008 -0.270 -49.416 1.00 89.94 97 ILE A C 1
ATOM 749 O O . ILE A 1 97 ? 43.113 -0.783 -49.232 1.00 89.94 97 ILE A O 1
ATOM 753 N N . VAL A 1 98 ? 41.500 -0.076 -50.638 1.00 90.25 98 VAL A N 1
ATOM 754 C CA . VAL A 1 98 ? 42.195 -0.457 -51.879 1.00 90.25 98 VAL A CA 1
ATOM 755 C C . VAL A 1 98 ? 43.549 0.245 -51.979 1.00 90.25 98 VAL A C 1
ATOM 757 O O . VAL A 1 98 ? 44.562 -0.420 -52.183 1.00 90.25 98 VAL A O 1
ATOM 760 N N . GLU A 1 99 ? 43.606 1.558 -51.745 1.00 87.88 99 GLU A N 1
ATOM 761 C CA . GLU A 1 99 ? 44.863 2.313 -51.736 1.00 87.88 99 GLU A CA 1
ATOM 762 C C . GLU A 1 99 ? 45.864 1.776 -50.711 1.00 87.88 99 GLU A C 1
ATOM 764 O O . GLU A 1 99 ? 47.056 1.694 -51.005 1.00 87.88 99 GLU A O 1
ATOM 769 N N . ARG A 1 100 ? 45.410 1.401 -49.506 1.00 85.88 100 ARG A N 1
ATOM 770 C CA . ARG A 1 100 ? 46.291 0.796 -48.496 1.00 85.88 100 ARG A CA 1
ATOM 771 C C . ARG A 1 100 ? 46.856 -0.538 -48.969 1.00 85.88 100 ARG A C 1
ATOM 773 O O . ARG A 1 100 ? 48.053 -0.758 -48.818 1.00 85.88 100 ARG A O 1
ATOM 780 N N . ILE A 1 101 ? 46.034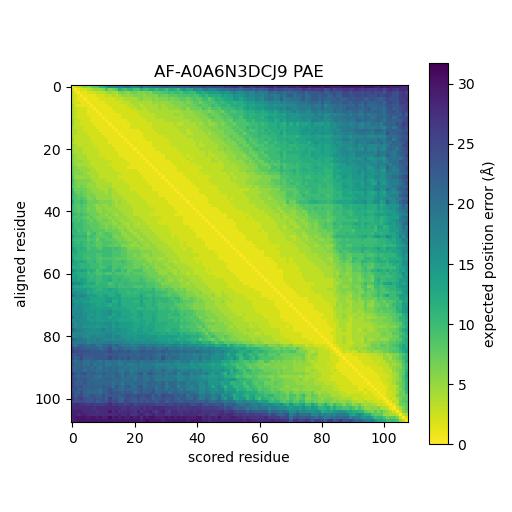 -1.408 -49.552 1.00 84.19 101 ILE A N 1
ATOM 781 C CA . ILE A 1 101 ? 46.488 -2.712 -50.058 1.00 84.19 101 ILE A CA 1
ATOM 782 C C . ILE A 1 101 ? 47.508 -2.517 -51.183 1.00 84.19 101 ILE A C 1
ATOM 784 O O . ILE A 1 101 ? 48.586 -3.112 -51.128 1.00 84.19 101 ILE A O 1
ATOM 788 N N . VAL A 1 102 ? 47.205 -1.643 -52.149 1.00 84.62 102 VAL A N 1
ATOM 789 C CA . VAL A 1 102 ? 48.092 -1.324 -53.278 1.00 84.62 102 VAL A CA 1
ATOM 790 C C . VAL A 1 102 ? 49.402 -0.702 -52.793 1.00 84.62 102 VAL A C 1
ATOM 792 O O . VAL A 1 102 ? 50.458 -1.079 -53.278 1.00 84.62 102 VAL A O 1
ATOM 795 N N . LYS A 1 103 ? 49.393 0.179 -51.787 1.00 77.25 103 LYS A N 1
ATOM 796 C CA . LYS A 1 103 ? 50.637 0.742 -51.225 1.00 77.25 103 LYS A CA 1
ATOM 797 C C . LYS A 1 103 ? 51.501 -0.294 -50.495 1.00 77.25 103 LYS A C 1
ATOM 799 O O . LYS A 1 103 ? 52.713 -0.125 -50.446 1.00 77.25 103 LYS A O 1
ATOM 804 N N . ILE A 1 104 ? 50.902 -1.344 -49.928 1.00 73.50 104 ILE A N 1
ATOM 805 C CA . ILE A 1 104 ? 51.629 -2.402 -49.204 1.00 73.50 104 ILE A CA 1
ATOM 806 C C . ILE A 1 104 ? 52.150 -3.492 -50.160 1.00 73.50 104 ILE A C 1
ATOM 808 O O . ILE A 1 104 ? 53.240 -4.008 -49.940 1.00 73.50 104 ILE A O 1
ATOM 812 N N . HIS A 1 105 ? 51.399 -3.840 -51.212 1.00 64.56 105 HIS A N 1
ATOM 813 C CA . HIS A 1 105 ? 51.695 -4.985 -52.096 1.00 64.56 105 HIS A CA 1
ATOM 814 C C . HIS A 1 105 ? 52.049 -4.597 -53.541 1.00 64.56 105 HIS A C 1
ATOM 816 O O . HIS A 1 105 ? 52.426 -5.457 -54.328 1.00 64.56 105 HIS A O 1
ATOM 822 N N . GLY A 1 106 ? 51.897 -3.327 -53.913 1.00 58.03 106 GLY A N 1
ATOM 823 C CA . GLY A 1 106 ? 52.088 -2.821 -55.276 1.00 58.03 106 GLY A CA 1
ATOM 824 C C . GLY A 1 106 ? 53.495 -2.315 -55.583 1.00 58.03 106 GLY A C 1
ATOM 825 O O . GLY A 1 106 ? 53.722 -1.851 -56.693 1.00 58.03 106 GLY A O 1
ATOM 826 N N . ASN A 1 107 ? 54.435 -2.412 -54.638 1.00 49.03 107 ASN A N 1
ATOM 827 C CA . ASN A 1 107 ? 55.859 -2.321 -54.953 1.00 49.03 107 ASN A CA 1
ATOM 828 C C . ASN A 1 107 ? 56.359 -3.713 -55.358 1.00 49.03 107 ASN A C 1
ATOM 830 O O . ASN A 1 107 ? 56.902 -4.457 -54.540 1.00 49.03 107 ASN A O 1
ATOM 834 N N . SER A 1 108 ? 56.166 -4.038 -56.634 1.00 54.19 108 SER A N 1
ATOM 835 C CA . SER A 1 108 ? 57.148 -4.805 -57.395 1.00 54.19 108 SER A CA 1
ATOM 836 C C . SER A 1 108 ? 57.632 -3.965 -58.563 1.00 54.19 108 SER A C 1
ATOM 838 O O . SER A 1 108 ? 56.834 -3.148 -59.071 1.00 54.19 108 SER A O 1
#

Solvent-accessible surface area (backbone atoms only — not comparable to full-atom values): 5951 Å² total; per-residue (Å²): 107,74,70,55,54,53,52,50,51,51,54,50,50,54,52,50,51,52,51,51,53,51,52,53,52,51,51,53,50,52,52,51,52,51,49,54,52,50,54,51,53,50,49,52,53,53,53,51,51,52,51,51,50,53,52,51,52,52,48,54,52,52,52,52,50,62,59,44,49,62,54,51,54,50,52,52,52,53,52,50,53,64,75,62,56,54,66,70,60,53,53,49,55,50,49,56,51,51,52,51,51,44,70,74,68,58,83,121

Radius of gyration: 46.01 Å; Cα contacts (8 Å, |Δi|>4): 2; chains: 1; bounding box: 103×14×117 Å

Foldseek 3Di:
DVVVVVVVVVVVVVVVVVVVVVVVVVVVVVVVVVVVVVVVVVVVVVVVVVVVVVVVVVVVVVVVVVVVVVVVVVVVVVVVCVVPPDPVVVVVVVVVVVVVVCVVPVPD

Organism: NCBI:txid1559

Sequence (108 aa):
MALEAINEIKRAEEKAEELIEEATAKAKEMLKNANIQSEDEYSKIIESANSKRVETIKKAEEDGNSEAVPILSKGEEEVASIKNVSEDKRNNAINLIVERIVKIHGNS

Secondary structure (DSSP, 8-state):
-HHHHHHHHHHHHHHHHHHHHHHHHHHHHHHHHHHHHHHHHHHHHHHHHHHHHHHHHHHHHHHHHHHHHHHHHHHHHHHHHHHT--HHHHHHHHHHHHHHHHHHH---

Mean predicted aligned error: 9.62 Å